Protein AF-A0A954LT98-F1 (afdb_monomer_lite)

pLDDT: mean 82.67, std 14.27, range [45.84, 94.81]

Radius of gyration: 33.75 Å; chains: 1; bounding box: 55×34×106 Å

Structure (mmCIF, N/CA/C/O backbone):
data_AF-A0A954LT98-F1
#
_entry.id   AF-A0A954LT98-F1
#
loop_
_atom_site.group_PDB
_atom_site.id
_atom_site.type_symbol
_atom_site.label_atom_id
_atom_site.label_alt_id
_atom_site.label_comp_id
_atom_site.label_asym_id
_atom_site.label_entity_id
_atom_site.label_seq_id
_atom_site.pdbx_PDB_ins_code
_atom_site.Cartn_x
_atom_site.Cartn_y
_atom_site.Cartn_z
_atom_site.occupancy
_atom_site.B_iso_or_equiv
_atom_site.auth_seq_id
_atom_site.auth_comp_id
_atom_site.auth_asym_id
_atom_site.auth_atom_id
_atom_site.pdbx_PDB_model_num
ATOM 1 N N . MET A 1 1 ? 3.134 -2.673 56.532 1.00 47.66 1 MET A N 1
ATOM 2 C CA . MET A 1 1 ? 1.697 -2.328 56.581 1.00 47.66 1 MET A CA 1
ATOM 3 C C . MET A 1 1 ? 1.224 -2.063 55.164 1.00 47.66 1 MET A C 1
ATOM 5 O O . MET A 1 1 ? 1.407 -0.964 54.661 1.00 47.66 1 MET A O 1
ATOM 9 N N . SER A 1 2 ? 0.715 -3.091 54.487 1.00 60.75 2 SER A N 1
ATOM 10 C CA . SER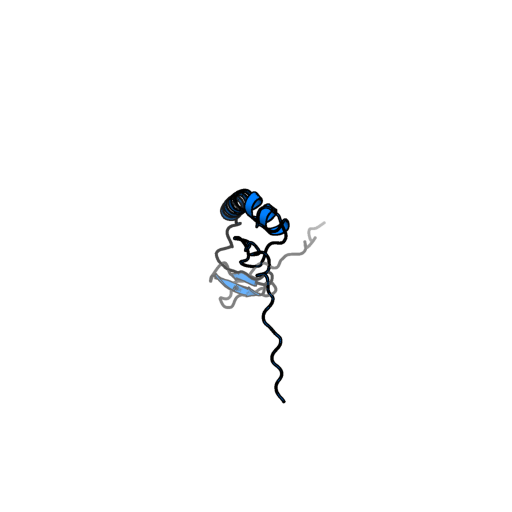 A 1 2 ? 0.261 -2.982 53.096 1.00 60.75 2 SER A CA 1
ATOM 11 C C . SER A 1 2 ? -1.223 -2.626 53.081 1.00 60.75 2 SER A C 1
ATOM 13 O O . SER A 1 2 ? -2.079 -3.505 53.113 1.00 60.75 2 SER A O 1
ATOM 15 N N . THR A 1 3 ? -1.543 -1.335 53.088 1.00 74.06 3 THR A N 1
ATOM 16 C CA . THR A 1 3 ? -2.920 -0.850 52.947 1.00 74.06 3 THR A CA 1
ATOM 17 C C . THR A 1 3 ? -3.303 -0.830 51.469 1.00 74.06 3 THR A C 1
ATOM 19 O O . THR A 1 3 ? -2.972 0.088 50.720 1.00 74.06 3 THR A O 1
ATOM 22 N N . SER A 1 4 ? -3.992 -1.880 51.022 1.00 77.50 4 SER A N 1
ATOM 23 C CA . SER A 1 4 ? -4.606 -1.889 49.690 1.00 77.50 4 SER A CA 1
ATOM 24 C C . SER A 1 4 ? -5.751 -0.876 49.647 1.00 77.50 4 SER A C 1
ATOM 26 O O . SER A 1 4 ? -6.537 -0.778 50.589 1.00 77.50 4 SER A O 1
ATOM 28 N N . LYS A 1 5 ? -5.836 -0.099 48.562 1.00 82.62 5 LYS A N 1
ATOM 29 C CA . LYS A 1 5 ? -6.890 0.910 48.380 1.00 82.62 5 LYS A CA 1
ATOM 30 C C . LYS A 1 5 ? -8.271 0.230 4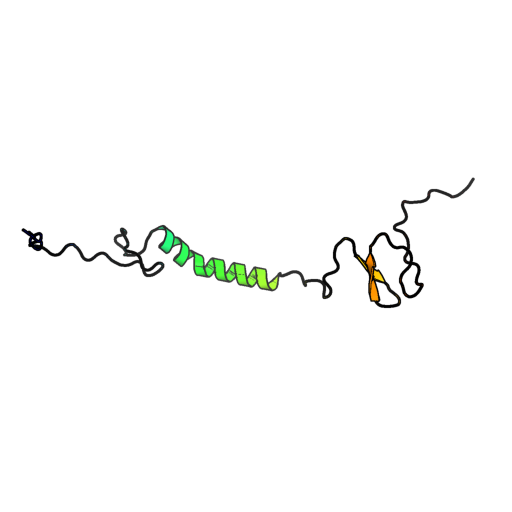8.339 1.00 82.62 5 LYS A C 1
ATOM 32 O O . LYS A 1 5 ? -8.388 -0.809 47.684 1.00 82.62 5 LYS A O 1
ATOM 37 N N . PRO A 1 6 ? -9.302 0.798 48.993 1.00 83.69 6 PRO A N 1
ATOM 38 C CA . PRO A 1 6 ? -10.651 0.244 48.952 1.00 83.69 6 PRO A CA 1
ATOM 39 C C . PRO A 1 6 ? -11.192 0.253 47.520 1.00 83.69 6 PRO A C 1
ATOM 41 O O . PRO A 1 6 ? -10.901 1.166 46.740 1.00 83.69 6 PRO A O 1
ATOM 44 N N . GLN A 1 7 ? -11.974 -0.771 47.168 1.00 82.25 7 GLN A N 1
ATOM 45 C CA . GLN A 1 7 ? -12.646 -0.805 45.873 1.00 82.25 7 GLN A CA 1
ATOM 46 C C . GLN A 1 7 ? -13.643 0.361 45.762 1.00 82.25 7 GLN A C 1
ATOM 48 O O . GLN A 1 7 ? -14.345 0.663 46.729 1.00 82.25 7 GLN A O 1
ATOM 53 N N . PRO A 1 8 ? -13.724 1.020 44.594 1.00 83.75 8 PRO A N 1
ATOM 54 C CA . PRO A 1 8 ? -14.702 2.072 44.376 1.00 83.75 8 PRO A CA 1
ATOM 55 C C . PRO A 1 8 ? -16.130 1.520 44.468 1.00 83.75 8 PRO A C 1
ATOM 57 O O . PRO A 1 8 ? -16.436 0.479 43.891 1.00 83.75 8 PRO A O 1
ATOM 60 N N . LEU A 1 9 ? -17.008 2.261 45.151 1.00 86.81 9 LEU A N 1
ATOM 61 C CA . LEU A 1 9 ? -18.425 1.918 45.356 1.00 86.81 9 LEU A CA 1
ATOM 62 C C . LEU A 1 9 ? -19.224 1.808 44.047 1.00 86.81 9 LEU A C 1
ATOM 64 O O . LEU A 1 9 ? -20.238 1.114 43.997 1.00 86.81 9 LEU A O 1
ATOM 68 N N . HIS A 1 10 ? -18.772 2.478 42.984 1.00 84.31 10 HIS A N 1
ATOM 69 C CA . HIS A 1 10 ? -19.419 2.454 41.678 1.00 84.31 10 HIS A CA 1
ATOM 70 C C . HIS A 1 10 ? -18.434 2.025 40.588 1.00 84.31 10 HIS A C 1
ATOM 72 O O . HIS A 1 10 ? -17.349 2.609 40.482 1.00 84.31 10 HIS A O 1
ATOM 78 N N . PRO A 1 11 ? -18.796 1.042 39.743 1.00 80.06 11 PRO A N 1
ATOM 79 C CA . PRO A 1 11 ? -17.993 0.717 38.578 1.00 80.06 11 PRO A CA 1
ATOM 80 C C . PRO A 1 11 ? -17.985 1.912 37.617 1.00 80.06 11 PRO A C 1
ATOM 82 O O . PRO A 1 11 ? -19.024 2.510 37.333 1.00 80.06 11 PRO A O 1
ATOM 85 N N . GLY A 1 12 ? -16.803 2.265 37.109 1.00 79.06 12 GLY A N 1
ATOM 86 C CA . GLY A 1 12 ? -16.669 3.320 36.107 1.00 79.06 12 GLY A CA 1
ATOM 87 C C . GLY A 1 12 ? -17.452 2.999 34.823 1.00 79.06 12 GLY A C 1
ATOM 88 O O . GLY A 1 12 ? -17.728 1.830 34.533 1.00 79.06 12 GLY A O 1
ATOM 89 N N . PRO A 1 13 ? -17.804 4.017 34.017 1.00 79.12 13 PRO A N 1
ATOM 90 C CA . PRO A 1 13 ? -18.540 3.804 32.777 1.00 79.12 13 PRO A CA 1
ATOM 91 C C . PRO A 1 13 ? -17.751 2.891 31.829 1.00 79.12 13 PRO A C 1
ATOM 93 O O . PRO A 1 13 ? -16.572 3.133 31.552 1.00 79.12 13 PRO A O 1
ATOM 96 N N . LYS A 1 14 ? -18.412 1.849 31.305 1.00 81.94 14 LYS A N 1
ATOM 97 C CA . LYS A 1 14 ? -17.830 0.949 30.300 1.00 81.94 14 LYS A CA 1
ATOM 98 C C . LYS A 1 14 ? -17.526 1.753 29.035 1.00 81.94 14 LYS A C 1
ATOM 100 O O . LYS A 1 14 ? -18.436 2.175 28.321 1.00 81.94 14 LYS A O 1
ATOM 105 N N . ARG A 1 15 ? -16.243 1.990 28.766 1.00 84.94 15 ARG A N 1
ATOM 106 C CA . ARG A 1 15 ? -15.794 2.694 27.560 1.00 84.94 15 ARG A CA 1
ATOM 107 C C . ARG A 1 15 ? -15.962 1.781 26.348 1.00 84.94 15 ARG A C 1
ATOM 109 O O . ARG A 1 15 ? -15.615 0.604 26.405 1.00 84.94 15 ARG A O 1
ATOM 116 N N . LYS A 1 16 ? -16.483 2.326 25.248 1.00 90.25 16 LYS A N 1
ATOM 117 C CA . LYS A 1 16 ? -16.581 1.600 23.975 1.00 90.25 16 LYS A CA 1
ATOM 118 C C . LYS A 1 16 ? -15.189 1.435 23.370 1.00 90.25 16 LYS A C 1
ATOM 120 O O . LYS A 1 16 ? -14.367 2.345 23.465 1.00 90.25 16 LYS A O 1
ATOM 125 N N . VAL A 1 17 ? -14.946 0.298 22.731 1.00 94.19 17 VAL A N 1
ATOM 126 C CA . VAL A 1 17 ? -13.702 0.018 22.007 1.00 94.19 17 VAL A CA 1
ATOM 127 C C . VAL A 1 17 ? -13.910 0.318 20.524 1.00 94.19 17 VAL A C 1
ATOM 129 O O . VAL A 1 17 ? -14.945 -0.027 19.957 1.00 94.19 17 VAL A O 1
ATOM 132 N N . CYS A 1 18 ? -12.936 0.984 19.912 1.00 94.69 18 CYS A N 1
ATOM 133 C CA . CYS A 1 18 ? -12.924 1.308 18.496 1.00 94.69 18 CYS A CA 1
ATOM 134 C C . CYS A 1 18 ? -12.746 0.027 17.666 1.00 94.69 18 CYS A C 1
ATOM 136 O O . CYS A 1 18 ? -11.739 -0.659 17.838 1.00 94.69 18 CYS A O 1
ATOM 138 N N . PRO A 1 19 ? -13.648 -0.287 16.719 1.00 92.00 19 PRO A N 1
ATOM 139 C CA . PRO A 1 19 ? -13.548 -1.492 15.894 1.00 92.00 19 PRO A CA 1
ATOM 140 C C . PRO A 1 19 ? -12.418 -1.427 14.855 1.00 92.00 19 PRO A C 1
ATOM 142 O O . PRO A 1 19 ? -12.089 -2.440 14.253 1.00 92.00 19 PRO A O 1
ATOM 145 N N . VAL A 1 20 ? -11.838 -0.243 14.621 1.00 93.19 20 VAL A N 1
ATOM 146 C CA . VAL A 1 20 ? -10.782 -0.037 13.616 1.00 93.19 20 VAL A CA 1
ATOM 147 C C . VAL A 1 20 ? -9.386 -0.252 14.204 1.00 93.19 20 VAL A C 1
ATOM 149 O O . VAL A 1 20 ? -8.533 -0.831 13.543 1.00 93.19 20 VAL A O 1
ATOM 152 N N . CYS A 1 21 ? -9.137 0.219 15.431 1.00 93.75 21 CYS A N 1
ATOM 153 C CA . CYS A 1 21 ? -7.813 0.146 16.063 1.00 93.75 21 CYS A CA 1
ATOM 154 C C . CYS A 1 21 ? -7.771 -0.663 17.368 1.00 93.75 21 CYS A C 1
ATOM 156 O O . CYS A 1 21 ? -6.686 -0.916 17.873 1.00 93.75 21 CYS A O 1
ATOM 158 N N . GLY A 1 22 ? -8.916 -1.062 17.931 1.00 92.31 22 GLY A N 1
ATOM 159 C CA . GLY A 1 22 ? -8.974 -1.835 19.177 1.00 92.31 22 GLY A CA 1
ATOM 160 C C . GLY A 1 22 ? -8.749 -1.023 20.457 1.00 92.31 22 GLY A C 1
ATOM 161 O O . GLY A 1 22 ? -8.762 -1.586 21.547 1.00 92.31 22 GLY A O 1
ATOM 162 N N . GLU A 1 23 ? -8.583 0.296 20.359 1.00 93.81 23 GLU A N 1
ATOM 163 C CA . GLU A 1 23 ? -8.403 1.177 21.517 1.00 93.81 23 GLU A CA 1
ATOM 164 C C . GLU A 1 23 ? -9.725 1.774 22.010 1.00 93.81 23 GLU A C 1
ATOM 166 O O . GLU A 1 23 ? -10.711 1.858 21.278 1.00 93.81 23 GLU A O 1
ATOM 171 N N . TYR A 1 24 ? -9.755 2.257 23.253 1.00 93.19 24 TYR A N 1
ATOM 172 C CA . TYR A 1 24 ? -10.937 2.923 23.796 1.00 93.19 24 TYR A CA 1
ATOM 173 C C . TYR A 1 24 ? -11.281 4.196 23.018 1.00 93.19 24 TYR A C 1
ATOM 175 O O . TYR A 1 24 ? -10.475 5.118 22.873 1.00 93.19 24 TYR A O 1
ATOM 183 N N . SER A 1 25 ? -12.523 4.270 22.550 1.00 93.06 25 SER A N 1
ATOM 184 C CA . SER A 1 25 ? -13.047 5.441 21.867 1.00 93.06 25 SER A CA 1
ATOM 185 C C . SER A 1 25 ? -13.608 6.454 22.855 1.00 93.06 25 SER A C 1
ATOM 187 O O . SER A 1 25 ? -14.381 6.116 23.752 1.00 93.06 25 SER A O 1
ATOM 189 N N . TYR A 1 26 ? -13.244 7.719 22.651 1.00 90.00 26 TYR A N 1
ATOM 190 C CA . TYR A 1 26 ? -13.842 8.861 23.343 1.00 90.00 26 TYR A CA 1
ATOM 191 C C . TYR A 1 26 ? -15.096 9.389 22.631 1.00 90.00 26 TYR A C 1
ATOM 193 O O . TYR A 1 26 ? -15.769 10.287 23.130 1.00 90.00 26 TYR A O 1
ATOM 201 N N . SER A 1 27 ? -15.422 8.862 21.451 1.00 87.81 27 SER A N 1
ATOM 202 C CA . SER A 1 27 ? -16.571 9.312 20.673 1.00 87.81 27 SER A CA 1
ATOM 203 C C . SER A 1 27 ? -17.841 8.580 21.100 1.00 87.81 27 SER A C 1
ATOM 205 O O . SER A 1 27 ? -17.833 7.378 21.364 1.00 87.81 27 SER A O 1
ATOM 207 N N . ARG A 1 28 ? -18.979 9.282 21.085 1.00 86.31 28 ARG A N 1
ATOM 208 C CA . ARG A 1 28 ? -20.295 8.725 21.458 1.00 86.31 28 ARG A CA 1
ATOM 209 C C . ARG A 1 28 ? -20.687 7.498 20.613 1.00 86.31 28 ARG A C 1
ATOM 211 O O . ARG A 1 28 ? -21.289 6.545 21.122 1.00 86.31 28 ARG A O 1
ATOM 218 N N . GLY A 1 29 ? -20.287 7.501 19.339 1.00 86.31 29 GLY A N 1
ATOM 219 C CA . GLY A 1 29 ? -20.471 6.392 18.396 1.00 86.31 29 GLY A CA 1
ATOM 220 C C . GLY A 1 29 ? -19.543 5.192 18.619 1.00 86.31 29 GLY A C 1
ATOM 221 O O . GLY A 1 29 ? -19.789 4.137 18.053 1.00 86.31 29 GLY A O 1
ATOM 222 N N . GLY A 1 30 ? -18.510 5.309 19.458 1.00 91.62 30 GLY A N 1
ATOM 223 C CA . GLY A 1 30 ? -17.561 4.224 19.715 1.00 91.62 30 GLY A CA 1
ATOM 224 C C . GLY A 1 30 ? -16.460 4.055 18.662 1.00 91.62 30 GLY A C 1
ATOM 225 O O . GLY A 1 30 ? -15.656 3.147 18.802 1.00 91.62 30 GLY A O 1
ATOM 226 N N . VAL A 1 31 ? -16.368 4.930 17.654 1.00 94.38 31 VAL A N 1
ATOM 227 C CA . VAL A 1 31 ? -15.288 4.950 16.647 1.00 94.38 31 VAL A CA 1
ATOM 228 C C . VAL A 1 31 ? -14.556 6.281 16.740 1.00 94.38 31 VAL A C 1
ATOM 230 O O . VAL A 1 31 ? -15.209 7.319 16.825 1.00 94.38 31 VAL A O 1
ATOM 233 N N . HIS A 1 32 ? -13.220 6.281 16.752 1.00 94.75 32 HIS A N 1
ATOM 234 C CA . HIS A 1 32 ? -12.469 7.545 16.746 1.00 94.75 32 HIS A CA 1
ATOM 235 C C . HIS A 1 32 ? -12.741 8.346 15.466 1.00 94.75 32 HIS A C 1
ATOM 237 O O . HIS A 1 32 ? -12.893 7.735 14.407 1.00 94.75 32 HIS A O 1
ATOM 243 N N . PRO A 1 33 ? -12.697 9.690 15.502 1.00 93.19 33 PRO A N 1
ATOM 244 C CA . PRO A 1 33 ? -12.945 10.516 14.319 1.00 93.19 33 PRO A CA 1
ATOM 245 C C . PRO A 1 33 ? -12.033 10.146 13.143 1.00 93.19 33 PRO A C 1
ATOM 247 O O . PRO A 1 33 ? -12.510 9.906 12.037 1.00 93.19 33 PRO A O 1
ATOM 250 N N . GLN A 1 34 ? -10.734 9.966 13.406 1.00 93.50 34 GLN A N 1
ATOM 251 C CA . GLN A 1 34 ? -9.758 9.577 12.383 1.00 93.50 34 GLN A CA 1
ATOM 252 C C . GLN A 1 34 ? -10.005 8.166 11.829 1.00 93.50 34 GLN A C 1
ATOM 254 O O . GLN A 1 34 ? -9.797 7.905 10.644 1.00 93.50 34 GLN A O 1
ATOM 259 N N . CYS A 1 35 ? -10.462 7.249 12.684 1.00 94.19 35 CYS A N 1
ATOM 260 C CA . CYS A 1 35 ? -10.809 5.889 12.284 1.00 94.19 35 CYS A CA 1
ATOM 261 C C . CYS A 1 35 ? -12.082 5.858 11.426 1.00 94.19 35 CYS A C 1
ATOM 263 O O . CYS A 1 35 ? -12.140 5.102 10.462 1.00 94.19 35 CYS A O 1
ATOM 265 N N . SER A 1 36 ? -13.061 6.713 11.732 1.00 94.19 36 SER A N 1
ATOM 266 C CA . SER A 1 36 ? -14.295 6.859 10.955 1.00 94.19 36 SER A CA 1
ATOM 267 C C . SER A 1 36 ? -14.009 7.334 9.527 1.00 94.19 36 SER A C 1
ATOM 269 O O . SER A 1 36 ? -14.492 6.742 8.565 1.00 94.19 36 SER A O 1
ATOM 271 N N . VAL A 1 37 ? -13.139 8.342 9.375 1.00 94.06 37 VAL A N 1
ATOM 272 C CA . VAL A 1 37 ? -12.709 8.839 8.055 1.00 94.06 37 VAL A CA 1
ATOM 273 C C . VAL A 1 37 ? -12.024 7.734 7.250 1.00 94.06 37 VAL A C 1
ATOM 275 O O . VAL A 1 37 ? -12.404 7.480 6.110 1.00 94.06 37 VAL A O 1
ATOM 278 N N . ARG A 1 38 ? -11.075 7.006 7.856 1.00 92.69 38 ARG A N 1
ATOM 279 C CA . ARG A 1 38 ? -10.397 5.876 7.194 1.00 92.69 38 ARG A CA 1
ATOM 280 C C . ARG A 1 38 ? -11.375 4.806 6.716 1.00 92.69 38 ARG A C 1
ATOM 282 O O . ARG A 1 38 ? -11.232 4.313 5.601 1.00 92.69 38 ARG A O 1
ATOM 289 N N . GLN A 1 39 ? -12.356 4.462 7.546 1.00 91.25 39 GLN A N 1
ATOM 290 C CA . GLN A 1 39 ? -13.369 3.469 7.205 1.00 91.25 39 GLN A CA 1
ATOM 291 C C . GLN A 1 39 ? -14.263 3.941 6.047 1.00 91.25 39 GLN A C 1
ATOM 293 O O . GLN A 1 39 ? -14.593 3.154 5.162 1.00 91.25 39 GLN A O 1
ATOM 298 N N . ALA A 1 40 ? -14.615 5.229 6.007 1.00 92.94 40 ALA A N 1
ATOM 299 C CA . ALA A 1 40 ? -15.368 5.813 4.897 1.00 92.94 40 ALA A CA 1
ATOM 300 C C . ALA A 1 40 ? -14.561 5.820 3.583 1.00 92.94 40 ALA A C 1
ATOM 302 O O . ALA A 1 40 ? -15.093 5.492 2.519 1.00 92.94 40 ALA A O 1
ATOM 303 N N . ASP A 1 41 ? -13.267 6.138 3.657 1.00 94.81 41 ASP A N 1
ATOM 304 C CA . ASP A 1 41 ? -12.378 6.237 2.495 1.00 94.81 41 ASP A CA 1
ATOM 305 C C . ASP A 1 41 ? -11.892 4.883 1.957 1.00 94.81 41 ASP A C 1
ATOM 307 O O . ASP A 1 41 ? -11.385 4.812 0.833 1.00 94.81 41 ASP A O 1
ATOM 311 N N . GLU A 1 42 ? -12.057 3.789 2.703 1.00 93.00 42 GLU A N 1
ATOM 312 C CA . GLU A 1 42 ? -11.517 2.474 2.346 1.00 93.00 42 GLU A CA 1
ATOM 313 C C . GLU A 1 42 ? -11.940 2.019 0.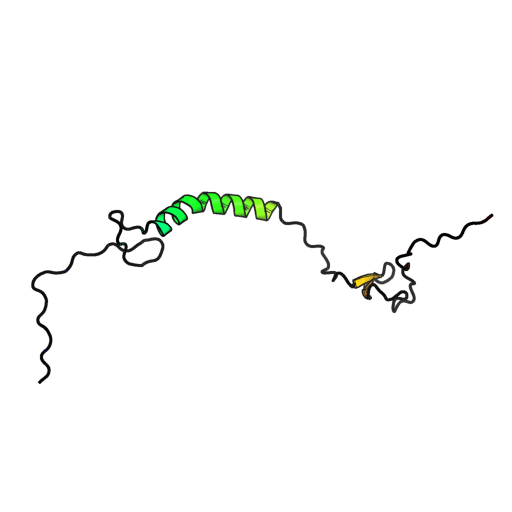940 1.00 93.00 42 GLU A C 1
ATOM 315 O O . GLU A 1 42 ? -11.103 1.616 0.127 1.00 93.00 42 GLU A O 1
ATOM 320 N N . LYS A 1 43 ? -13.223 2.178 0.591 1.00 92.81 43 LYS A N 1
ATOM 321 C CA . LYS A 1 43 ? -13.738 1.831 -0.746 1.00 92.81 43 LYS A CA 1
ATOM 322 C C . LYS A 1 43 ? -13.079 2.658 -1.852 1.00 92.81 43 LYS A C 1
ATOM 324 O O . LYS A 1 43 ? -12.728 2.126 -2.908 1.00 92.81 43 LYS A O 1
ATOM 329 N N . ARG A 1 44 ? -12.893 3.959 -1.614 1.00 94.50 44 ARG A N 1
ATOM 330 C CA . ARG A 1 44 ? -12.243 4.871 -2.563 1.00 94.50 44 ARG A CA 1
ATOM 331 C C . ARG A 1 44 ? -10.784 4.474 -2.769 1.00 94.50 44 ARG A C 1
ATOM 333 O O . ARG A 1 44 ? -10.335 4.377 -3.910 1.00 94.50 44 ARG A O 1
ATOM 340 N N . MET A 1 45 ? -10.068 4.194 -1.683 1.00 92.88 45 MET A N 1
ATOM 341 C CA . MET A 1 45 ? -8.667 3.774 -1.720 1.00 92.88 45 MET A CA 1
ATOM 342 C C . MET A 1 45 ? -8.487 2.440 -2.450 1.00 92.88 45 MET A C 1
ATOM 344 O O . MET A 1 45 ? -7.570 2.302 -3.261 1.00 92.88 45 MET A O 1
ATOM 348 N N . GLN A 1 46 ? -9.390 1.478 -2.241 1.00 93.56 46 GLN A N 1
ATOM 349 C CA . GLN A 1 46 ? -9.378 0.212 -2.977 1.00 93.56 46 GLN A CA 1
ATOM 350 C C . GLN A 1 46 ? -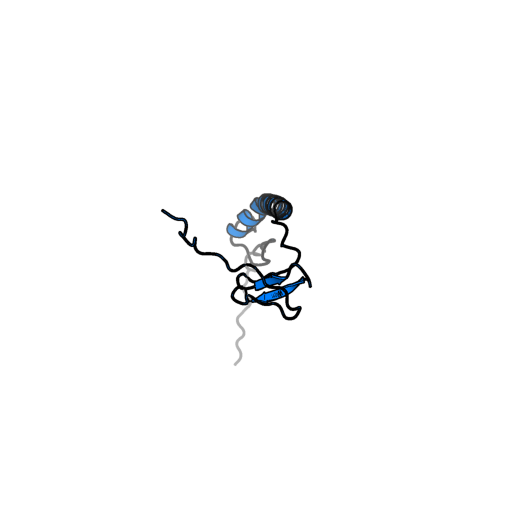9.557 0.419 -4.486 1.00 93.56 46 GLN A C 1
ATOM 352 O O . GLN A 1 46 ? -8.844 -0.208 -5.272 1.00 93.56 46 GLN A O 1
ATOM 357 N N . ARG A 1 47 ? -10.460 1.316 -4.904 1.00 94.44 47 ARG A N 1
ATOM 358 C CA . ARG A 1 47 ? -10.655 1.639 -6.325 1.00 94.44 47 ARG A CA 1
ATOM 359 C C . ARG A 1 47 ? -9.391 2.236 -6.941 1.00 94.44 47 ARG A C 1
ATOM 361 O O . ARG A 1 47 ? -8.908 1.725 -7.947 1.00 94.44 47 ARG A O 1
ATOM 368 N N . LEU A 1 48 ? -8.810 3.243 -6.289 1.00 92.75 48 LEU A N 1
ATOM 369 C CA . LEU A 1 48 ? -7.574 3.882 -6.748 1.00 92.75 48 LEU A CA 1
ATOM 370 C C . LEU A 1 48 ? -6.417 2.880 -6.851 1.00 92.75 48 LEU A C 1
ATOM 372 O O . LEU A 1 48 ? -5.669 2.901 -7.825 1.00 92.75 48 LEU A O 1
ATOM 376 N N . LYS A 1 49 ? -6.297 1.954 -5.892 1.00 90.94 49 LYS A N 1
ATOM 377 C CA . LYS A 1 49 ? -5.275 0.900 -5.926 1.00 90.94 49 LYS A CA 1
ATOM 378 C C . LYS A 1 49 ? -5.450 -0.036 -7.126 1.00 90.94 49 LYS A C 1
ATOM 380 O O . LYS A 1 49 ? -4.461 -0.392 -7.760 1.00 90.94 49 LYS A O 1
ATOM 385 N N . ARG A 1 50 ? -6.689 -0.418 -7.461 1.00 90.06 50 ARG A N 1
ATOM 386 C CA . ARG A 1 50 ? -6.990 -1.248 -8.645 1.00 90.06 50 ARG A CA 1
ATOM 387 C C . ARG A 1 50 ? -6.661 -0.514 -9.944 1.00 90.06 50 ARG A C 1
ATOM 389 O O . ARG A 1 50 ? -6.009 -1.078 -10.816 1.00 90.06 50 ARG A O 1
ATOM 396 N N . GLU A 1 51 ? -7.050 0.754 -10.045 1.00 90.00 51 GLU A N 1
ATOM 397 C CA . GLU A 1 51 ? -6.736 1.598 -11.202 1.00 90.00 51 GLU A CA 1
ATOM 398 C C . GLU A 1 51 ? -5.219 1.764 -11.383 1.00 90.00 51 GLU A C 1
ATOM 400 O O . GLU A 1 51 ? -4.713 1.632 -12.496 1.00 90.00 51 GLU A O 1
ATOM 405 N N . GLN A 1 52 ? -4.465 1.982 -10.303 1.00 85.81 52 GLN A N 1
ATOM 406 C CA . GLN A 1 52 ? -3.003 2.062 -10.370 1.00 85.81 52 GLN A CA 1
ATOM 407 C C . GLN A 1 52 ? -2.356 0.731 -10.754 1.00 85.81 52 GLN A C 1
ATOM 409 O O . GLN A 1 52 ? -1.433 0.725 -11.563 1.00 85.81 52 GLN A O 1
ATOM 414 N N . ALA A 1 53 ? -2.855 -0.395 -10.235 1.00 81.94 53 ALA A N 1
ATOM 415 C CA . ALA A 1 53 ? -2.361 -1.716 -10.615 1.00 81.94 53 ALA A CA 1
ATOM 416 C C . ALA A 1 53 ? -2.559 -1.991 -12.115 1.00 81.94 53 ALA A C 1
ATOM 418 O O . ALA A 1 53 ? -1.671 -2.544 -12.755 1.00 81.94 53 ALA A O 1
ATOM 419 N N . SER A 1 54 ? -3.678 -1.540 -12.694 1.00 78.62 54 SER A N 1
ATOM 420 C CA . SER A 1 54 ? -3.933 -1.662 -14.137 1.00 78.62 54 SER A CA 1
ATOM 421 C C . SER A 1 54 ? -3.050 -0.753 -15.000 1.00 78.62 54 SER A C 1
ATOM 423 O O . SER A 1 54 ? -2.820 -1.040 -16.170 1.00 78.62 54 SER A O 1
ATOM 425 N N . LYS A 1 55 ? -2.535 0.337 -14.418 1.00 74.94 55 LYS A N 1
ATOM 426 C CA . LYS A 1 55 ? -1.688 1.336 -15.085 1.00 74.94 55 LYS A CA 1
ATOM 427 C C . LYS A 1 55 ? -0.200 1.148 -14.798 1.00 74.94 55 LYS A C 1
ATOM 429 O O . LYS A 1 55 ? 0.590 2.015 -15.168 1.00 74.94 55 LYS A O 1
ATOM 434 N N . ALA A 1 56 ? 0.191 0.071 -14.114 1.00 63.41 56 ALA A N 1
ATOM 435 C CA . ALA A 1 56 ? 1.594 -0.176 -13.823 1.00 63.41 56 ALA A CA 1
ATOM 436 C C . ALA A 1 56 ? 2.378 -0.208 -15.149 1.00 63.41 56 ALA A C 1
ATOM 438 O O . ALA A 1 56 ? 2.044 -1.014 -16.023 1.00 63.41 56 ALA A O 1
ATOM 439 N N . PRO A 1 57 ? 3.396 0.656 -15.338 1.00 62.72 57 PRO A N 1
ATOM 440 C CA . PRO A 1 57 ? 4.241 0.560 -16.513 1.00 62.72 57 PRO A CA 1
ATOM 441 C C . PRO A 1 57 ? 4.904 -0.814 -16.477 1.00 62.72 57 PRO A C 1
ATOM 443 O O . PRO A 1 57 ? 5.448 -1.211 -15.441 1.00 62.72 57 PRO A O 1
ATOM 446 N N . ALA A 1 58 ? 4.825 -1.552 -17.584 1.00 61.59 58 ALA A N 1
ATOM 447 C CA . ALA A 1 58 ? 5.540 -2.808 -17.733 1.00 61.59 58 ALA A CA 1
ATOM 448 C C . ALA A 1 58 ? 7.008 -2.547 -17.380 1.00 61.59 58 ALA A C 1
ATOM 450 O O . ALA A 1 58 ? 7.696 -1.797 -18.077 1.00 61.59 58 ALA A O 1
ATOM 451 N N . LYS A 1 59 ? 7.478 -3.106 -16.258 1.00 60.06 59 LYS A N 1
ATOM 452 C CA . LYS A 1 59 ? 8.906 -3.087 -15.950 1.00 60.06 59 LYS A CA 1
ATOM 453 C C . LYS A 1 59 ? 9.607 -3.712 -17.158 1.00 60.06 59 LYS A C 1
ATOM 455 O O .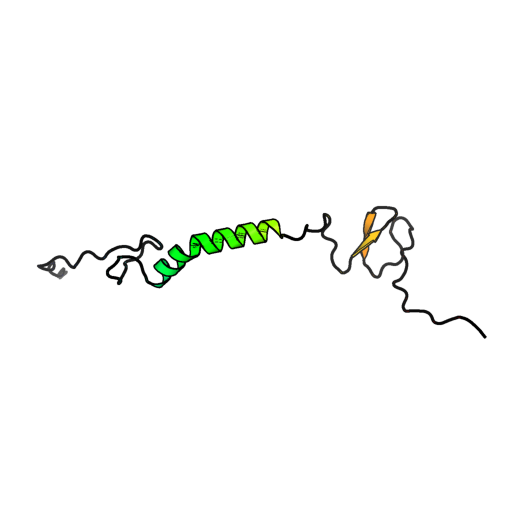 LYS A 1 59 ? 9.144 -4.763 -17.616 1.00 60.06 59 LYS A O 1
ATOM 460 N N . PRO A 1 60 ? 10.658 -3.088 -17.716 1.00 57.59 60 PRO A N 1
ATOM 461 C CA . PRO A 1 60 ? 11.401 -3.726 -18.788 1.00 57.59 60 PRO A CA 1
ATOM 462 C C . PRO A 1 60 ? 11.856 -5.100 -18.285 1.00 57.59 60 PRO A C 1
ATOM 464 O O . PRO A 1 60 ? 12.336 -5.219 -17.162 1.00 57.59 60 PRO A O 1
ATOM 467 N N . ALA A 1 61 ? 11.680 -6.139 -19.104 1.00 66.31 61 ALA A N 1
ATOM 468 C CA . ALA A 1 61 ? 11.959 -7.536 -18.747 1.00 66.31 61 ALA A CA 1
ATOM 469 C C . ALA A 1 61 ? 13.425 -7.804 -18.334 1.00 66.31 61 ALA A C 1
ATOM 471 O O . ALA A 1 61 ? 13.770 -8.911 -17.930 1.00 66.31 61 ALA A O 1
ATOM 472 N N . VAL A 1 62 ? 14.290 -6.794 -18.445 1.00 66.94 62 VAL A N 1
ATOM 473 C CA . VAL A 1 62 ? 15.669 -6.796 -17.980 1.00 66.94 62 VAL A CA 1
ATOM 474 C C . VAL A 1 62 ? 15.898 -5.477 -17.247 1.00 66.94 62 VAL A C 1
ATOM 476 O O . VAL A 1 62 ? 15.757 -4.409 -17.848 1.00 66.94 62 VAL A O 1
ATOM 479 N N . ASP A 1 63 ? 16.269 -5.548 -15.968 1.00 78.31 63 ASP A N 1
ATOM 480 C CA . ASP A 1 63 ? 16.698 -4.394 -15.172 1.00 78.31 63 ASP A CA 1
ATOM 481 C C . ASP A 1 63 ? 18.053 -3.879 -15.691 1.00 78.31 63 ASP A C 1
ATOM 483 O O . ASP A 1 63 ? 19.120 -4.127 -15.122 1.00 78.31 63 ASP A O 1
ATOM 487 N N . VAL A 1 64 ? 18.034 -3.185 -16.830 1.00 83.44 64 VAL A N 1
ATOM 488 C CA . VAL A 1 64 ? 19.216 -2.524 -17.382 1.00 83.44 64 VAL A CA 1
ATOM 489 C C . VAL A 1 64 ? 19.454 -1.256 -16.574 1.00 83.44 64 VAL A C 1
ATOM 491 O O . VAL A 1 64 ? 18.655 -0.319 -16.606 1.00 83.44 64 VAL A O 1
ATOM 494 N N . LYS A 1 65 ? 20.569 -1.209 -15.842 1.00 89.00 65 LYS A N 1
ATOM 495 C CA . LYS A 1 65 ? 20.962 0.009 -15.126 1.00 89.00 65 LYS A CA 1
ATOM 496 C C . LYS A 1 65 ? 21.229 1.128 -16.145 1.00 89.00 65 LYS A C 1
ATOM 498 O O . LYS A 1 65 ? 21.758 0.835 -17.215 1.00 89.00 65 LYS A O 1
ATOM 503 N N . PRO A 1 66 ? 20.980 2.410 -15.822 1.00 88.88 66 PRO A N 1
ATOM 504 C CA . PRO A 1 66 ? 21.174 3.528 -16.759 1.00 88.88 66 PRO A CA 1
ATOM 505 C C . PRO A 1 66 ? 22.576 3.624 -17.393 1.00 88.88 66 PRO A C 1
ATOM 507 O O . PRO A 1 66 ? 22.749 4.191 -18.467 1.00 88.88 66 PRO A O 1
ATOM 510 N N . TRP A 1 67 ? 23.598 3.065 -16.739 1.00 90.19 67 TRP A N 1
ATOM 511 C CA . TRP A 1 67 ? 24.987 3.021 -17.213 1.00 90.19 67 TRP A CA 1
ATOM 512 C C . TRP A 1 67 ? 25.353 1.724 -17.948 1.00 90.19 67 TRP A C 1
ATOM 514 O O . TRP A 1 67 ? 26.533 1.464 -18.202 1.00 90.19 67 TRP A O 1
ATOM 524 N N . GLN A 1 68 ? 24.370 0.892 -18.280 1.00 92.75 68 GLN A N 1
ATOM 525 C CA . GLN A 1 68 ? 24.538 -0.353 -19.016 1.00 92.75 68 GLN A CA 1
ATOM 526 C C . GLN A 1 68 ? 23.800 -0.286 -20.353 1.00 92.75 68 GLN A C 1
ATOM 528 O O . GLN A 1 68 ? 22.789 0.390 -20.504 1.00 92.75 68 GLN A O 1
ATOM 533 N N . LYS A 1 69 ? 24.324 -1.006 -21.339 1.00 90.25 69 LYS A N 1
ATOM 534 C CA . LYS A 1 69 ? 23.674 -1.263 -22.625 1.00 90.25 69 LYS A CA 1
ATOM 535 C C . LYS A 1 69 ? 23.820 -2.744 -22.965 1.00 90.25 69 LYS A C 1
ATOM 537 O O . LYS A 1 69 ? 24.745 -3.401 -22.485 1.00 90.25 69 LYS A O 1
ATOM 542 N N . ILE A 1 70 ? 22.909 -3.271 -23.773 1.00 91.62 70 ILE A N 1
ATOM 543 C CA . ILE A 1 70 ? 22.927 -4.669 -24.217 1.00 91.62 70 ILE A CA 1
ATOM 544 C C . ILE A 1 70 ? 23.671 -4.742 -25.553 1.00 91.62 70 ILE A C 1
AT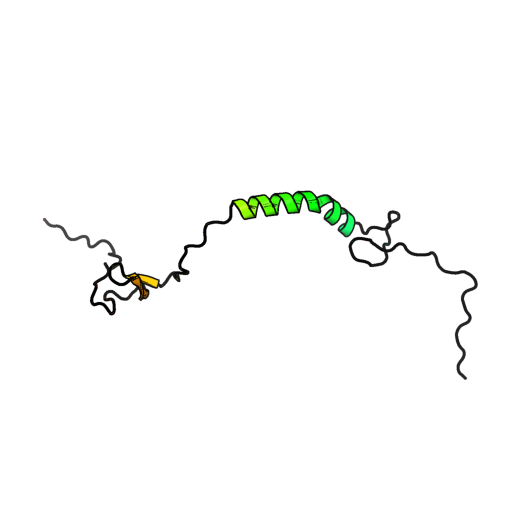OM 546 O O . ILE A 1 70 ? 23.379 -3.978 -26.470 1.00 91.62 70 ILE A O 1
ATOM 550 N N . CYS A 1 71 ? 24.636 -5.654 -25.676 1.00 90.88 71 CYS A N 1
ATOM 551 C CA . CYS A 1 71 ? 25.301 -5.906 -26.953 1.00 90.88 71 CYS A CA 1
ATOM 552 C C . CYS A 1 71 ? 24.325 -6.575 -27.944 1.00 90.88 71 CYS A C 1
ATOM 554 O O . CYS A 1 71 ? 23.765 -7.619 -27.607 1.00 90.88 71 CYS A O 1
ATOM 556 N N . PRO A 1 72 ? 24.162 -6.076 -29.182 1.00 89.69 72 PRO A N 1
ATOM 557 C CA . PRO A 1 72 ? 23.209 -6.648 -30.139 1.00 89.69 72 PRO A CA 1
ATOM 558 C C . PRO A 1 72 ? 23.614 -8.044 -30.639 1.00 89.69 72 PRO A C 1
ATOM 560 O O . PRO A 1 72 ? 22.759 -8.811 -31.067 1.00 89.69 72 PRO A O 1
ATOM 563 N N . LYS A 1 73 ? 24.906 -8.396 -30.562 1.00 91.56 73 LYS A N 1
ATOM 564 C CA . LYS A 1 73 ? 25.423 -9.683 -31.049 1.00 91.56 73 LYS A CA 1
ATOM 565 C C . LYS A 1 73 ? 25.266 -10.808 -30.025 1.00 91.56 73 LYS A C 1
ATOM 567 O O . LYS A 1 73 ? 24.727 -11.858 -30.345 1.00 91.56 73 LYS A O 1
ATOM 572 N N . CYS A 1 74 ? 25.751 -10.604 -28.800 1.00 92.31 74 CYS A N 1
ATOM 573 C CA . CYS A 1 74 ? 25.782 -11.652 -27.769 1.00 92.31 74 CYS A CA 1
ATOM 574 C C . CYS A 1 74 ? 24.841 -11.401 -26.586 1.00 92.31 74 CYS A C 1
ATOM 576 O O . CYS A 1 74 ? 24.841 -12.182 -25.642 1.00 92.31 74 CYS A O 1
ATOM 578 N N . LYS A 1 75 ? 24.077 -10.302 -26.599 1.00 90.25 75 LYS A N 1
ATOM 579 C CA . LYS A 1 75 ? 23.133 -9.909 -25.539 1.00 90.25 75 LYS A CA 1
ATOM 580 C C . LYS A 1 75 ? 23.750 -9.723 -24.143 1.00 90.25 75 LYS A C 1
ATOM 582 O O . LYS A 1 75 ? 23.017 -9.532 -23.178 1.00 90.25 75 LYS A O 1
ATOM 587 N N . ASN A 1 76 ? 25.081 -9.682 -24.025 1.00 91.06 76 ASN A N 1
ATOM 588 C CA . ASN A 1 76 ? 25.741 -9.342 -22.765 1.00 91.06 76 ASN A CA 1
ATOM 589 C C . ASN A 1 76 ? 25.522 -7.876 -22.388 1.00 91.06 76 ASN A C 1
ATOM 591 O O . ASN A 1 76 ? 25.563 -6.982 -23.241 1.00 91.06 76 ASN A O 1
ATOM 595 N N . LEU A 1 77 ? 25.384 -7.638 -21.084 1.00 92.50 77 LEU A N 1
ATOM 596 C CA . LEU A 1 77 ? 25.389 -6.303 -20.502 1.00 92.50 77 LEU A CA 1
ATOM 597 C C . LEU A 1 77 ? 26.812 -5.748 -20.505 1.00 92.50 77 LEU A C 1
ATOM 599 O O . LEU A 1 77 ? 27.741 -6.326 -19.943 1.00 92.50 77 LEU A O 1
ATOM 603 N N . ILE A 1 78 ? 26.975 -4.593 -21.128 1.00 92.25 78 ILE A N 1
ATOM 604 C CA . ILE A 1 78 ? 28.232 -3.858 -21.193 1.00 92.25 78 ILE A CA 1
ATOM 605 C C . ILE A 1 78 ? 28.030 -2.461 -20.620 1.00 92.25 78 ILE A C 1
ATOM 607 O O . ILE A 1 78 ? 26.952 -1.877 -20.707 1.00 92.25 78 ILE A O 1
ATOM 611 N N . HIS A 1 79 ? 29.081 -1.902 -20.027 1.00 91.75 79 HIS A N 1
ATOM 612 C CA . HIS A 1 79 ? 29.048 -0.522 -19.555 1.00 91.75 79 HIS A CA 1
ATOM 613 C C . HIS A 1 79 ? 28.849 0.439 -20.740 1.00 91.75 79 HIS A C 1
ATOM 615 O O . HIS A 1 79 ? 29.482 0.267 -21.782 1.00 91.75 79 HIS A O 1
ATOM 621 N N . ILE A 1 80 ? 28.029 1.479 -20.584 1.00 89.81 80 ILE A N 1
ATOM 622 C CA . ILE A 1 80 ? 27.631 2.395 -21.667 1.00 89.81 80 ILE A CA 1
ATOM 623 C C . ILE A 1 80 ? 28.832 3.042 -22.382 1.00 89.81 80 ILE A C 1
ATOM 625 O O . ILE A 1 80 ? 28.822 3.189 -23.605 1.00 89.81 80 ILE A O 1
ATOM 629 N N . ARG A 1 81 ? 29.910 3.327 -21.631 1.00 89.38 81 ARG A N 1
ATOM 630 C CA . ARG A 1 81 ? 31.179 3.893 -22.139 1.00 89.38 81 ARG A CA 1
ATOM 631 C C . ARG A 1 81 ? 32.077 2.896 -22.889 1.00 89.38 81 ARG A C 1
ATOM 633 O O . ARG A 1 81 ? 32.974 3.329 -23.603 1.00 89.38 81 ARG A O 1
ATOM 640 N N . LYS A 1 82 ? 31.877 1.579 -22.741 1.00 90.06 82 LYS A N 1
ATOM 641 C CA . LYS A 1 82 ? 32.674 0.583 -23.475 1.00 90.06 82 LYS A CA 1
ATOM 642 C C . LYS A 1 82 ? 32.208 0.535 -24.931 1.00 90.06 82 LYS A C 1
ATOM 644 O O . LYS A 1 82 ? 31.026 0.324 -25.212 1.00 90.06 82 LYS A O 1
ATOM 649 N N . GLN A 1 83 ? 33.147 0.742 -25.851 1.00 89.69 83 GLN A N 1
ATOM 650 C CA . GLN A 1 83 ? 32.903 0.649 -27.293 1.00 89.69 83 GLN A CA 1
ATOM 651 C C . GLN A 1 83 ? 32.897 -0.813 -27.741 1.00 89.69 83 GLN A C 1
ATOM 653 O O . GLN A 1 83 ? 32.001 -1.238 -28.458 1.00 89.69 83 GLN A O 1
ATOM 658 N N . VAL A 1 84 ? 33.825 -1.622 -27.229 1.00 92.50 84 VAL A N 1
ATOM 659 C CA . VAL A 1 84 ? 33.998 -3.020 -27.641 1.00 92.50 84 VAL A CA 1
ATOM 660 C C . VAL A 1 84 ? 33.402 -3.969 -26.600 1.00 92.50 84 VAL A C 1
ATOM 662 O O . VAL A 1 84 ? 33.658 -3.843 -25.400 1.00 92.50 84 VAL A O 1
ATOM 665 N N . CYS A 1 85 ? 32.571 -4.907 -27.054 1.00 93.44 85 CYS A N 1
ATOM 666 C CA . CYS A 1 85 ? 32.073 -6.014 -26.241 1.00 93.44 85 CYS A CA 1
ATOM 667 C C . CYS A 1 85 ? 33.105 -7.154 -26.173 1.00 93.44 85 CYS A C 1
ATOM 669 O O . CYS A 1 85 ? 33.926 -7.304 -27.070 1.00 93.44 85 CYS A O 1
ATOM 671 N N . VAL A 1 86 ? 33.004 -8.026 -25.164 1.00 91.19 86 VAL A N 1
ATOM 672 C CA . VAL A 1 86 ? 33.831 -9.244 -25.031 1.00 91.19 86 VAL A CA 1
ATOM 673 C C . VAL A 1 86 ? 33.717 -10.162 -26.259 1.00 91.19 86 VAL A C 1
ATOM 675 O O . VAL A 1 86 ? 34.676 -10.828 -26.618 1.00 91.19 86 VAL A O 1
ATOM 678 N N . CYS A 1 87 ? 32.581 -10.152 -26.966 1.00 91.75 87 CYS A N 1
ATOM 679 C CA . CYS A 1 87 ? 32.405 -10.910 -28.213 1.00 91.75 87 CYS A CA 1
ATOM 680 C C . CYS A 1 87 ? 33.065 -10.267 -29.454 1.00 91.75 87 CYS A C 1
ATOM 682 O O . CYS A 1 87 ? 32.815 -10.703 -30.580 1.00 91.75 87 CYS A O 1
ATOM 684 N N . GLY A 1 88 ? 33.820 -9.178 -29.274 1.00 91.69 88 GLY A N 1
ATOM 685 C CA . GLY A 1 88 ? 34.466 -8.415 -30.344 1.00 91.69 88 GLY A CA 1
ATOM 686 C C . GLY A 1 88 ? 33.554 -7.428 -31.080 1.00 91.69 88 GLY A C 1
ATOM 687 O O . GLY A 1 88 ? 34.024 -6.692 -31.941 1.00 91.69 88 GLY A O 1
ATOM 688 N N . HIS A 1 89 ? 32.256 -7.366 -30.760 1.00 90.75 89 HIS A N 1
ATOM 689 C CA . HIS A 1 89 ? 31.341 -6.420 -31.405 1.00 90.75 89 HIS A CA 1
ATOM 690 C C . HIS A 1 89 ? 31.619 -4.970 -30.976 1.00 90.75 89 HIS A C 1
ATOM 692 O O . HIS A 1 89 ? 31.675 -4.672 -29.777 1.00 90.75 89 HIS A O 1
ATOM 698 N N . GLN A 1 90 ? 31.741 -4.072 -31.955 1.00 90.44 90 GLN A N 1
ATOM 699 C CA . GLN A 1 90 ? 31.887 -2.633 -31.749 1.00 90.44 90 GLN A CA 1
ATOM 700 C C . GLN A 1 90 ? 30.504 -1.981 -31.681 1.00 90.44 90 GLN A C 1
ATOM 702 O O . GLN A 1 90 ? 29.758 -1.965 -32.654 1.00 90.44 90 GLN A O 1
ATOM 707 N N . ASN A 1 91 ? 30.155 -1.451 -30.516 1.00 83.88 91 ASN A N 1
ATOM 708 C CA . ASN A 1 91 ? 28.926 -0.698 -30.311 1.00 83.88 91 ASN A CA 1
ATOM 709 C C . ASN A 1 91 ? 29.179 0.741 -30.750 1.00 83.88 91 ASN A C 1
ATOM 711 O O . ASN A 1 91 ? 30.217 1.293 -30.394 1.00 83.88 91 ASN A O 1
ATOM 715 N N . ALA A 1 92 ? 28.234 1.354 -31.461 1.00 76.50 92 ALA A N 1
ATOM 716 C CA . ALA A 1 92 ? 28.360 2.748 -31.861 1.00 76.50 92 ALA A CA 1
ATOM 717 C C . ALA A 1 92 ? 28.616 3.639 -30.633 1.00 76.50 92 ALA A C 1
ATOM 719 O O . ALA A 1 92 ? 27.920 3.545 -29.611 1.00 76.50 92 ALA A O 1
ATOM 720 N N . ALA A 1 93 ? 29.629 4.499 -30.726 1.00 62.88 93 ALA A N 1
ATOM 721 C CA . ALA A 1 93 ? 29.776 5.594 -29.786 1.00 62.88 93 ALA A CA 1
ATOM 722 C C . ALA A 1 93 ? 28.531 6.476 -29.905 1.00 62.88 93 ALA A C 1
ATOM 724 O O . ALA A 1 93 ? 28.056 6.711 -31.014 1.00 62.88 93 ALA A O 1
ATOM 725 N N . ALA A 1 94 ? 28.012 6.973 -28.781 1.00 57.28 94 ALA A N 1
ATOM 726 C CA . ALA A 1 94 ? 27.070 8.083 -28.810 1.00 57.28 94 ALA A CA 1
ATOM 727 C C . ALA A 1 94 ? 27.803 9.265 -29.458 1.00 57.28 94 ALA A C 1
ATOM 729 O O . ALA A 1 94 ? 28.596 9.949 -28.813 1.00 57.28 94 ALA A O 1
ATOM 730 N N . THR A 1 95 ? 27.656 9.419 -30.770 1.00 49.62 95 THR A N 1
ATOM 731 C CA . THR A 1 95 ? 28.324 10.462 -31.532 1.00 49.62 95 THR A CA 1
ATOM 732 C C . THR A 1 95 ? 27.719 11.792 -31.120 1.00 49.62 95 THR A C 1
ATOM 734 O O . THR A 1 95 ? 26.605 12.122 -31.523 1.00 49.62 95 THR A O 1
ATOM 737 N N . ALA A 1 96 ? 28.479 12.579 -30.357 1.00 47.12 96 ALA A N 1
ATOM 738 C CA . ALA A 1 96 ? 28.441 14.020 -30.528 1.00 47.12 96 ALA A CA 1
ATOM 739 C C . ALA A 1 96 ? 28.667 14.284 -32.022 1.00 47.12 96 ALA A C 1
ATOM 741 O O . ALA A 1 96 ? 29.638 13.804 -32.610 1.00 47.12 96 ALA A O 1
ATOM 742 N N . SER A 1 97 ? 27.707 14.963 -32.636 1.00 47.69 97 SER A N 1
ATOM 743 C CA . SER A 1 97 ? 27.699 15.404 -34.025 1.00 47.69 97 SER A CA 1
ATOM 744 C C . SER A 1 97 ? 29.073 15.917 -34.470 1.00 47.69 97 SER A C 1
ATOM 746 O O . SER A 1 97 ? 29.462 17.048 -34.171 1.00 47.69 97 SER A O 1
ATOM 748 N N . ARG A 1 98 ? 29.808 15.090 -35.215 1.00 47.97 98 ARG A N 1
ATOM 749 C CA . ARG A 1 98 ? 31.019 15.494 -35.924 1.00 47.97 98 ARG A CA 1
ATOM 750 C C . ARG A 1 98 ? 30.575 16.276 -37.160 1.00 47.97 98 ARG A C 1
ATOM 752 O O . ARG A 1 98 ? 30.289 15.686 -38.196 1.00 47.97 98 ARG A O 1
ATOM 759 N N . ARG A 1 99 ? 30.480 17.606 -37.044 1.00 53.22 99 ARG A N 1
ATOM 760 C CA . ARG A 1 99 ? 30.460 18.512 -38.204 1.00 53.22 99 ARG A CA 1
ATOM 761 C C . ARG A 1 99 ? 31.782 18.338 -38.956 1.00 53.22 99 ARG A C 1
ATOM 763 O O . ARG A 1 99 ? 32.769 18.964 -38.595 1.00 53.22 99 ARG A O 1
ATOM 770 N N . GLN A 1 100 ? 31.813 17.470 -39.962 1.00 58.00 100 GLN A N 1
ATOM 771 C CA . GLN A 1 100 ? 32.845 17.450 -41.000 1.00 58.00 100 GLN A CA 1
ATOM 772 C C . GLN A 1 100 ? 32.211 17.035 -42.334 1.00 58.00 100 GLN A C 1
ATOM 774 O O . GLN A 1 100 ? 32.069 15.853 -42.625 1.00 58.00 100 GLN A O 1
ATOM 779 N N . ALA A 1 101 ? 31.837 18.034 -43.129 1.00 51.34 101 ALA A N 1
ATOM 780 C CA . ALA A 1 101 ? 31.707 17.980 -44.586 1.00 51.34 101 ALA A CA 1
ATOM 781 C C . ALA A 1 101 ? 31.923 19.428 -45.072 1.00 51.34 101 ALA A C 1
ATOM 783 O O . ALA A 1 101 ? 31.151 20.307 -44.709 1.00 51.34 101 ALA A O 1
ATOM 784 N N . LYS A 1 102 ? 33.142 19.738 -45.532 1.00 50.91 102 LYS A N 1
ATOM 785 C CA . LYS A 1 102 ? 33.476 20.022 -46.943 1.00 50.91 102 LYS A CA 1
ATOM 786 C C . LYS A 1 102 ? 32.793 21.280 -47.502 1.00 50.91 102 LYS A C 1
ATOM 788 O O . LYS A 1 102 ? 31.616 21.221 -47.834 1.00 50.91 102 LYS A O 1
ATOM 793 N N . SER A 1 103 ? 33.570 22.353 -47.675 1.00 45.84 103 SER A N 1
ATOM 794 C CA . SER A 1 103 ? 33.971 22.882 -48.992 1.00 45.84 103 SER A CA 1
ATOM 795 C C . SER A 1 103 ? 35.066 23.928 -48.836 1.00 45.84 103 SER A C 1
ATOM 797 O O . SER A 1 103 ? 34.998 24.684 -47.844 1.00 45.84 103 SER A O 1
#

Foldseek 3Di:
DDDDDDDDPDDDDDFAAAPQPRHGDPDPVSHHPVSVVCVVCVVVVVVVVVVVVVVPPPDPPDPQDPQWDADPPPRDIDGLPDQADPVRDGDDNPDPDDPDDDD

Secondary structure (DSSP, 8-state):
---PPPPPSSPPP-PPBPTTTSSBP-STTSS-HHHHHHHHHHHHHHHHHHHHHHT-----SS---TTEEE-TTT--EEETT--B-TTS-BPPP----------

Sequence (103 aa):
MSTSKPQPLHPGPKRKVCPVCGEYSYSRGGVHPQCSVRQADEKRMQRLKREQASKAPAKPAVDVKPWQKICPKCKNLIHIRKQVCVCGHQNAAATASRRQAKS